Protein AF-A0A7S0BX30-F1 (afdb_monomer)

Solvent-accessible surface area (backbone atoms only — not comparable to full-atom values): 6456 Å² total; per-residue (Å²): 134,86,84,77,81,77,81,69,72,80,76,75,65,61,47,55,43,87,56,78,66,46,69,77,69,51,50,74,81,47,71,87,53,81,75,94,68,93,80,90,83,86,84,90,62,57,21,30,48,62,74,42,91,34,41,67,37,63,93,74,70,58,78,82,76,61,97,50,69,92,76,53,49,35,60,44,39,79,77,48,63,24,35,52,55,47,32,76,73,55,28,43,68,96,69,54,32,49,69

Sequence (99 aa):
VPLKWNTTSHTRNLAEQTPYGITMVQAEELWNMEGTANIKICVIDTGYALGHPDLPKKSDGVDGWNANSGYGTWNRDGDGHGSHCAGTIGAVGDNGVGV

Mean predicted aligned error: 7.75 Å

Secondary structure (DSSP, 8-state):
--------------S----HHHHHTTGGGGTTSPPSSPPP----SS---TT-TTS--GGGT-----S-GGG--TTS-SSSHHHHHHHHHH--TTSSS--

InterPro domains:
  IPR000209 Peptidase S8/S53 domain [PF00082] (38-97)
  IPR015500 Peptidase S8, subtilisin-related [PR00723] (36-55)
  IPR015500 Peptidase S8, subtilisin-related [PR00723] (77-90)
  IPR022398 Peptidase S8, subtilisin, His-active site [PS00137] (81-91)
  IPR036852 Peptidase S8/S53 domain superfamily [G3DSA:3.40.50.200] (4-99)
  IPR036852 Peptidase S8/S53 domain superfamily [SSF52743] (15-97)

pLDDT: mean 86.39, std 15.12, range [37.53, 97.38]

Radius of gyration: 16.23 Å; Cα contacts (8 Å, |Δi|>4): 112; chains: 1; bounding box: 45×37×38 Å

Foldseek 3Di:
DDDDDPPPPPPQQFFEDDDPVCVVVVVVVCPPPDDPDDDDDDQDDQAAQAPDPFADHVVNVDDDDDPDCVSPGRNHRPPCPSNLVRSNVGTDPPPGGYD

Organism: NCBI:txid420281

Structure (mmCIF, N/CA/C/O backbone):
data_AF-A0A7S0BX30-F1
#
_entry.id   AF-A0A7S0BX30-F1
#
loop_
_atom_site.group_PDB
_atom_site.id
_atom_site.type_symbol
_atom_site.label_atom_id
_atom_site.label_alt_id
_atom_site.label_comp_id
_atom_site.label_asym_id
_atom_site.label_entity_id
_atom_site.label_seq_id
_atom_site.pdbx_PDB_ins_code
_atom_site.Cartn_x
_atom_site.Cartn_y
_atom_site.Cartn_z
_atom_site.occupancy
_atom_site.B_iso_or_equiv
_atom_site.auth_seq_id
_atom_site.auth_comp_id
_atom_site.auth_asym_id
_atom_site.auth_atom_id
_atom_site.pdbx_PDB_model_num
ATOM 1 N N . VAL A 1 1 ? 32.457 -20.215 9.001 1.00 46.75 1 VAL A N 1
ATOM 2 C CA . VAL A 1 1 ? 31.080 -20.581 9.411 1.00 46.75 1 VAL A CA 1
ATOM 3 C C . VAL A 1 1 ? 30.120 -20.163 8.307 1.00 46.75 1 VAL A C 1
ATOM 5 O O . VAL A 1 1 ? 30.001 -18.968 8.081 1.00 46.75 1 VAL A O 1
ATOM 8 N N . PRO A 1 2 ? 29.532 -21.089 7.532 1.00 37.53 2 PRO A N 1
ATOM 9 C CA . PRO A 1 2 ? 28.659 -20.699 6.431 1.00 37.53 2 PRO A CA 1
ATOM 10 C C . PRO A 1 2 ? 27.298 -20.255 6.981 1.00 37.53 2 PRO A C 1
ATOM 12 O O . PRO A 1 2 ? 26.696 -20.952 7.800 1.00 37.53 2 PRO A O 1
ATOM 15 N N . LEU A 1 3 ? 26.839 -19.081 6.543 1.00 43.88 3 LEU A N 1
ATOM 16 C CA . LEU A 1 3 ? 25.509 -18.555 6.835 1.00 43.88 3 LEU A CA 1
ATOM 17 C C . LEU A 1 3 ? 24.466 -19.480 6.199 1.00 43.88 3 LEU A C 1
ATOM 19 O O . LEU A 1 3 ? 24.404 -19.627 4.979 1.00 43.88 3 LEU A O 1
ATOM 23 N N . LYS A 1 4 ? 23.671 -20.139 7.043 1.00 47.56 4 LYS A N 1
ATOM 24 C CA . LYS A 1 4 ? 22.494 -20.891 6.614 1.00 47.56 4 LYS A CA 1
ATOM 25 C C . LYS A 1 4 ? 21.391 -19.881 6.313 1.00 47.56 4 LYS A C 1
ATOM 27 O O . LYS A 1 4 ? 20.848 -19.279 7.234 1.00 47.56 4 LYS A O 1
ATOM 32 N N . TRP A 1 5 ? 21.066 -19.698 5.039 1.00 48.53 5 TRP A N 1
ATOM 33 C CA . TRP A 1 5 ? 19.848 -19.000 4.642 1.00 48.53 5 TRP A CA 1
ATOM 34 C C . TRP A 1 5 ? 18.661 -19.857 5.076 1.00 48.53 5 TRP A C 1
ATOM 36 O O . TRP A 1 5 ? 18.486 -20.978 4.601 1.00 48.53 5 TRP A O 1
ATOM 46 N N . ASN A 1 6 ? 17.903 -19.370 6.054 1.00 52.62 6 ASN A N 1
ATOM 47 C CA . ASN A 1 6 ? 16.719 -20.050 6.545 1.00 52.62 6 ASN A CA 1
ATOM 48 C C . ASN A 1 6 ? 15.619 -19.961 5.476 1.00 52.62 6 ASN A C 1
ATOM 50 O O . ASN A 1 6 ? 14.997 -18.917 5.308 1.00 52.62 6 ASN A O 1
ATOM 54 N N . THR A 1 7 ? 15.374 -21.052 4.751 1.00 57.22 7 THR A N 1
ATOM 55 C CA . THR A 1 7 ? 14.307 -21.176 3.745 1.00 57.22 7 THR A CA 1
ATOM 56 C C . THR A 1 7 ? 12.937 -21.412 4.384 1.00 57.22 7 THR A C 1
ATOM 58 O O . THR A 1 7 ? 12.117 -22.137 3.818 1.00 57.22 7 THR A O 1
ATOM 61 N N . THR A 1 8 ? 12.666 -20.860 5.575 1.00 54.44 8 THR A N 1
ATOM 62 C CA . THR A 1 8 ? 11.288 -20.877 6.072 1.00 54.44 8 THR A CA 1
ATOM 63 C C . THR A 1 8 ? 10.498 -20.033 5.085 1.00 54.44 8 THR A C 1
ATOM 65 O O . THR A 1 8 ? 10.741 -18.832 4.956 1.00 54.44 8 THR A O 1
ATOM 68 N N . SER A 1 9 ? 9.625 -20.689 4.319 1.00 51.25 9 SER A N 1
ATOM 69 C CA . SER A 1 9 ? 8.610 -20.029 3.510 1.00 51.25 9 SER A CA 1
ATOM 70 C C . SER A 1 9 ? 8.063 -18.882 4.350 1.00 51.25 9 SER A C 1
ATOM 72 O O . SER A 1 9 ? 7.629 -19.127 5.474 1.00 51.25 9 SER A O 1
ATOM 74 N N . HIS A 1 10 ? 8.158 -17.640 3.870 1.00 50.47 10 HIS A N 1
ATOM 75 C CA . HIS A 1 10 ? 7.425 -16.558 4.510 1.00 50.47 10 HIS A CA 1
ATOM 76 C C . HIS A 1 10 ? 5.964 -16.979 4.411 1.00 50.47 10 HIS A C 1
ATOM 78 O O . HIS A 1 10 ? 5.395 -16.998 3.317 1.00 50.47 10 HIS A O 1
ATOM 84 N N . THR A 1 11 ? 5.400 -17.469 5.513 1.00 49.47 11 THR A N 1
ATOM 85 C CA . THR A 1 11 ? 3.981 -17.771 5.592 1.00 49.47 11 THR A CA 1
ATOM 86 C C . THR A 1 11 ? 3.306 -16.441 5.334 1.00 49.47 11 THR A C 1
ATOM 88 O O . THR A 1 11 ? 3.352 -15.554 6.181 1.00 49.47 11 THR A O 1
ATOM 91 N N . ARG A 1 12 ? 2.786 -16.252 4.117 1.00 54.81 12 ARG A N 1
ATOM 92 C CA . ARG A 1 12 ? 1.968 -15.086 3.807 1.00 54.81 12 ARG A CA 1
ATOM 93 C C . ARG A 1 12 ? 0.755 -15.223 4.707 1.00 54.81 12 ARG A C 1
ATOM 95 O O . ARG A 1 12 ? -0.082 -16.089 4.459 1.00 54.81 12 ARG A O 1
ATOM 102 N N . ASN A 1 13 ? 0.725 -14.454 5.789 1.00 58.41 13 ASN A N 1
ATOM 103 C CA . ASN A 1 13 ? -0.476 -14.322 6.585 1.00 58.41 13 ASN A CA 1
ATOM 104 C C . ASN A 1 13 ? -1.500 -13.698 5.648 1.00 58.41 13 ASN A C 1
ATOM 106 O O . ASN A 1 13 ? -1.349 -12.566 5.205 1.00 58.41 13 ASN A O 1
ATOM 110 N N . LEU A 1 14 ? -2.454 -14.524 5.225 1.00 67.75 14 LEU A N 1
ATOM 111 C CA . LEU A 1 14 ? -3.521 -14.094 4.333 1.00 67.75 14 LEU A CA 1
ATOM 112 C C . LEU A 1 14 ? -4.587 -13.312 5.087 1.00 67.75 14 LEU A C 1
ATOM 114 O O . LEU A 1 14 ? -5.456 -12.794 4.417 1.00 67.75 14 LEU A O 1
ATOM 118 N N . ALA A 1 15 ? -4.521 -13.282 6.420 1.00 81.62 15 ALA A N 1
ATOM 119 C CA . ALA A 1 15 ? -5.384 -12.500 7.285 1.00 81.62 15 ALA A CA 1
ATOM 120 C C . ALA A 1 15 ? -4.794 -11.105 7.513 1.00 81.62 15 ALA A C 1
ATOM 122 O O . ALA A 1 15 ? -3.576 -10.934 7.455 1.00 81.62 15 ALA A O 1
ATOM 123 N N . GLU A 1 16 ? -5.674 -10.162 7.817 1.00 89.25 16 GLU A N 1
ATOM 124 C CA . GLU A 1 16 ? -5.361 -8.804 8.263 1.00 89.25 16 GLU A CA 1
ATOM 125 C C . GLU A 1 16 ? -4.501 -8.835 9.539 1.00 89.25 16 GLU A C 1
ATOM 127 O O . GLU A 1 16 ? -4.719 -9.663 10.436 1.00 89.25 16 GLU A O 1
ATOM 132 N N . GLN A 1 17 ? -3.470 -7.992 9.598 1.00 90.12 17 GLN A N 1
ATOM 133 C CA . GLN A 1 17 ? -2.505 -7.958 10.692 1.00 90.12 17 GLN A CA 1
ATOM 134 C C . GLN A 1 17 ? -2.174 -6.527 11.082 1.00 90.12 17 GLN A C 1
ATOM 136 O O . GLN A 1 17 ? -1.580 -5.792 10.302 1.00 90.12 17 GLN A O 1
ATOM 141 N N . THR A 1 18 ? -2.377 -6.196 12.357 1.00 90.00 18 THR A N 1
ATOM 142 C CA . THR A 1 18 ? -1.940 -4.916 12.916 1.00 90.00 18 THR A CA 1
ATOM 143 C C . THR A 1 18 ? -0.405 -4.809 12.903 1.00 90.00 18 THR A C 1
ATOM 145 O O . THR A 1 18 ? 0.273 -5.572 13.606 1.00 90.00 18 THR A O 1
ATOM 148 N N . PRO A 1 19 ? 0.185 -3.865 12.145 1.00 90.19 19 PRO A N 1
ATOM 149 C CA . PRO A 1 19 ? 1.622 -3.644 12.144 1.00 90.19 19 PRO A CA 1
ATOM 150 C C . PRO A 1 19 ? 2.088 -3.154 13.513 1.00 90.19 19 PRO A C 1
ATOM 152 O O . PRO A 1 19 ? 1.429 -2.329 14.142 1.00 90.19 19 PRO A O 1
ATOM 155 N N . TYR A 1 20 ? 3.281 -3.582 13.935 1.00 91.19 20 TYR A N 1
ATOM 156 C CA . TYR A 1 20 ? 3.861 -3.231 15.242 1.00 91.19 20 TYR A CA 1
ATOM 157 C C . TYR A 1 20 ? 3.787 -1.727 15.567 1.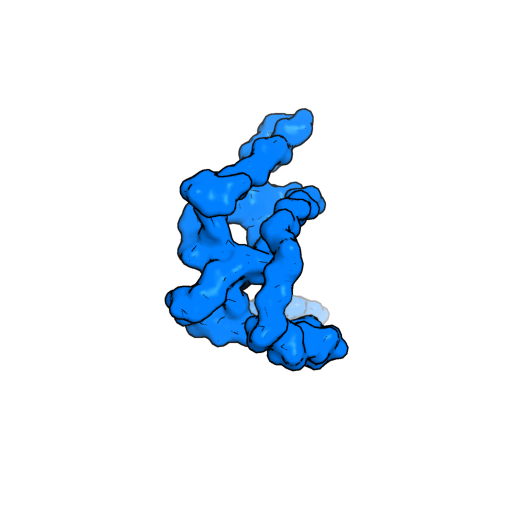00 91.19 20 TYR A C 1
ATOM 159 O O . TYR A 1 20 ? 3.555 -1.344 16.709 1.00 91.19 20 TYR A O 1
ATOM 167 N N . GLY A 1 21 ? 3.970 -0.866 14.561 1.00 92.19 21 GLY A N 1
ATOM 168 C CA . GLY A 1 21 ? 3.957 0.584 14.738 1.00 92.19 21 GLY A CA 1
ATOM 169 C C . GLY A 1 21 ? 2.596 1.183 15.105 1.00 92.19 21 GLY A C 1
ATOM 170 O O . GLY A 1 21 ? 2.582 2.218 15.764 1.00 92.19 21 GLY A O 1
ATOM 171 N N . ILE A 1 22 ? 1.474 0.554 14.732 1.00 91.69 22 ILE A N 1
ATOM 172 C CA . ILE A 1 22 ? 0.121 1.106 14.935 1.00 91.69 22 ILE A CA 1
ATOM 173 C C . ILE A 1 22 ? -0.200 1.246 16.424 1.00 91.69 22 ILE A C 1
ATOM 175 O O . ILE A 1 22 ? -0.551 2.335 16.886 1.00 91.69 22 ILE A O 1
ATOM 179 N N . THR A 1 23 ? 0.019 0.183 17.196 1.00 91.94 23 THR A N 1
ATOM 180 C CA . THR A 1 23 ? -0.211 0.202 18.645 1.00 91.94 23 THR A CA 1
ATOM 181 C C . THR A 1 23 ? 0.776 1.136 19.359 1.00 91.94 23 THR A C 1
ATOM 183 O O . THR A 1 23 ? 0.416 1.802 20.326 1.00 91.94 23 THR A O 1
ATOM 186 N N . MET A 1 24 ? 2.011 1.261 18.857 1.00 96.12 24 MET A N 1
ATOM 187 C CA . MET A 1 24 ? 3.046 2.115 19.463 1.00 96.12 24 MET A CA 1
ATOM 188 C C . MET A 1 24 ? 2.735 3.613 19.382 1.00 96.12 24 MET A C 1
ATOM 190 O O . MET A 1 24 ? 3.224 4.376 20.213 1.00 96.12 24 MET A O 1
ATOM 194 N N . VAL A 1 25 ? 1.946 4.037 18.391 1.00 94.88 25 VAL A N 1
ATOM 195 C CA . VAL A 1 25 ? 1.509 5.435 18.234 1.00 94.88 25 VAL A CA 1
ATOM 196 C C . VAL A 1 25 ? 0.076 5.663 18.715 1.00 94.88 25 VAL A C 1
ATOM 198 O O . VAL A 1 25 ? -0.473 6.735 18.473 1.00 94.88 25 VAL A O 1
ATOM 201 N N . GLN A 1 26 ? -0.529 4.669 19.381 1.00 94.25 26 GLN A N 1
ATOM 202 C CA . GLN A 1 26 ? -1.904 4.723 19.890 1.00 94.25 26 GLN A CA 1
ATOM 203 C C . GLN A 1 26 ? -2.937 5.081 18.802 1.00 94.25 26 GLN A C 1
ATOM 205 O O . GLN A 1 26 ? -3.972 5.677 19.090 1.00 94.25 26 GLN A O 1
ATOM 210 N N . ALA A 1 27 ? -2.676 4.718 17.537 1.00 90.56 27 ALA A N 1
ATOM 211 C CA . ALA A 1 27 ? -3.558 5.075 16.419 1.00 90.56 27 ALA A CA 1
ATOM 212 C C . ALA A 1 27 ? -4.967 4.472 16.564 1.00 90.56 27 ALA A C 1
ATOM 214 O O . ALA A 1 27 ? -5.944 5.067 16.115 1.00 90.56 27 ALA A O 1
ATOM 215 N N . GLU A 1 28 ? -5.070 3.331 17.243 1.00 90.31 28 GLU A N 1
ATOM 216 C CA . GLU A 1 28 ? -6.317 2.603 17.499 1.00 90.31 28 GLU A CA 1
ATOM 217 C C . GLU A 1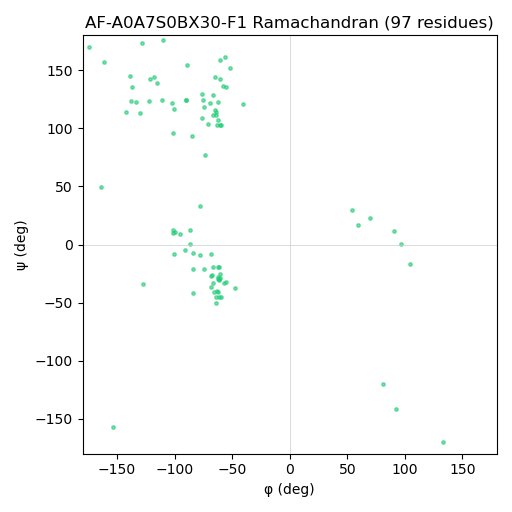 28 ? -7.332 3.436 18.304 1.00 90.31 28 GLU A C 1
ATOM 219 O O . GLU A 1 28 ? -8.542 3.297 18.126 1.00 90.31 28 GLU A O 1
ATOM 224 N N . GLU A 1 29 ? -6.857 4.366 19.143 1.00 92.62 29 GLU A N 1
ATOM 225 C CA . GLU A 1 29 ? -7.714 5.268 19.929 1.00 92.62 29 GLU A CA 1
ATOM 226 C C . GLU A 1 29 ? -8.488 6.260 19.045 1.00 92.62 29 GLU A C 1
ATOM 228 O O . GLU A 1 29 ? -9.508 6.807 19.467 1.00 92.62 29 GLU A O 1
ATOM 233 N N . LEU A 1 30 ? -8.024 6.473 17.809 1.00 89.81 30 LEU A N 1
ATOM 234 C CA . LEU A 1 30 ? -8.587 7.431 16.861 1.00 89.81 30 LEU A CA 1
ATOM 235 C C . LEU A 1 30 ? -9.4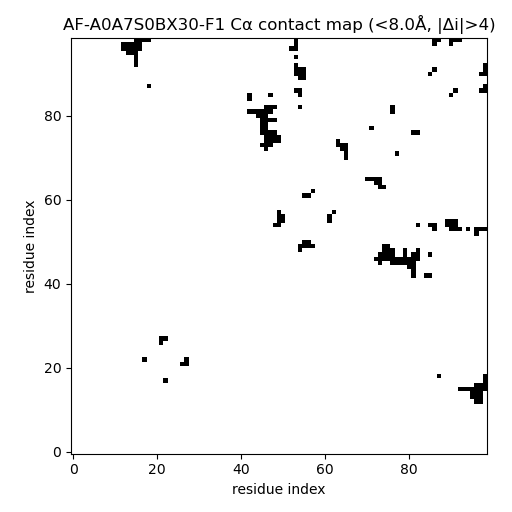88 6.780 15.803 1.00 89.81 30 LEU A C 1
ATOM 237 O O . LEU A 1 30 ? -10.149 7.507 15.070 1.00 89.81 30 LEU A O 1
ATOM 241 N N . TRP A 1 31 ? -9.568 5.448 15.705 1.00 86.69 31 TRP A N 1
ATOM 242 C CA . TRP A 1 31 ? -10.331 4.777 14.635 1.00 86.69 31 TRP A CA 1
ATOM 243 C C . TRP A 1 31 ? -11.832 5.086 14.642 1.00 86.69 31 TRP A C 1
ATOM 245 O O . TRP A 1 31 ? -12.459 5.121 13.589 1.00 86.69 31 TRP A O 1
ATOM 255 N N . ASN A 1 32 ? -12.403 5.357 15.818 1.00 86.06 32 ASN A N 1
ATOM 256 C CA . ASN A 1 32 ? -13.809 5.755 15.951 1.00 86.06 32 ASN A CA 1
ATOM 257 C C . ASN A 1 32 ? -14.028 7.269 15.784 1.00 86.06 32 ASN A C 1
ATOM 259 O O . ASN A 1 32 ? -15.156 7.746 15.918 1.00 86.06 32 ASN A O 1
ATOM 263 N N . MET A 1 33 ? -12.967 8.042 15.543 1.00 85.25 33 MET A N 1
ATOM 264 C CA . MET A 1 33 ? -13.073 9.459 15.223 1.00 85.25 33 MET A CA 1
ATOM 265 C C . MET A 1 33 ? -13.184 9.620 13.712 1.00 85.25 33 MET A C 1
ATOM 267 O O . MET A 1 33 ? -12.306 9.190 12.968 1.00 85.25 33 MET A O 1
ATOM 271 N N . GLU A 1 34 ? -14.238 10.287 13.244 1.00 77.19 34 GLU A N 1
ATOM 272 C CA . GLU A 1 34 ? -14.297 10.646 11.832 1.00 77.19 34 GLU A CA 1
ATOM 273 C C . GLU A 1 34 ? -13.212 11.672 11.495 1.00 77.19 34 GLU A C 1
ATOM 275 O O . GLU A 1 34 ? -13.073 12.716 12.144 1.00 77.19 34 G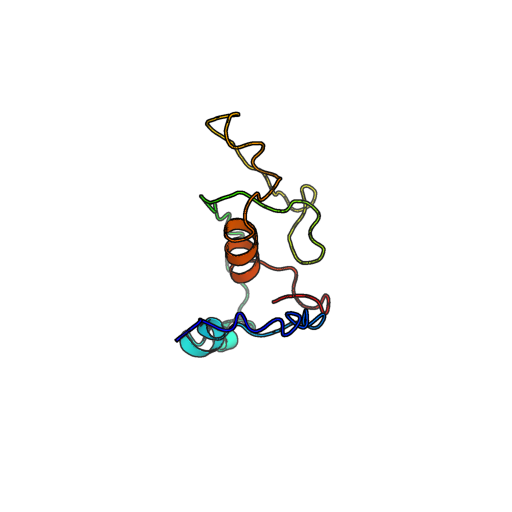LU A O 1
ATOM 280 N N . GLY A 1 35 ? -12.444 11.371 10.448 1.00 78.00 35 GLY A N 1
ATOM 281 C CA . GLY A 1 35 ? -11.527 12.327 9.849 1.00 78.00 35 GLY A CA 1
ATOM 282 C C . GLY A 1 35 ? -12.288 13.545 9.325 1.00 78.00 35 GLY A C 1
ATOM 283 O O . GLY A 1 35 ? -13.381 13.439 8.779 1.00 78.00 35 GLY A O 1
ATOM 284 N N . THR A 1 36 ? -11.699 14.729 9.463 1.00 77.38 36 THR A N 1
ATOM 285 C CA . THR A 1 36 ? -12.347 15.988 9.061 1.00 77.38 36 THR A CA 1
ATOM 286 C C . THR A 1 36 ? -12.185 16.313 7.572 1.00 77.38 36 THR A C 1
ATOM 288 O O . THR A 1 36 ? -12.779 17.278 7.091 1.00 77.38 36 T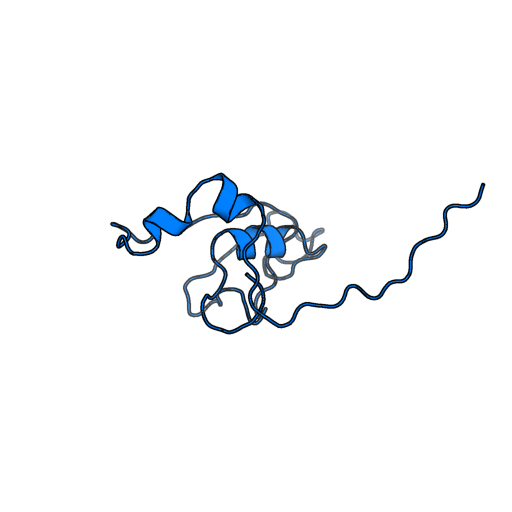HR A O 1
ATOM 291 N N . ALA A 1 37 ? -11.379 15.539 6.835 1.00 85.06 37 ALA A N 1
ATOM 292 C CA . ALA A 1 37 ? -11.120 15.729 5.411 1.00 85.06 37 ALA A CA 1
ATOM 293 C C . ALA A 1 37 ? -10.544 14.467 4.745 1.00 85.06 37 ALA A C 1
ATOM 295 O O . ALA A 1 37 ? -9.878 13.657 5.387 1.00 85.06 37 ALA A O 1
ATOM 296 N N . ASN A 1 38 ? -10.713 14.369 3.422 1.00 86.00 38 ASN A N 1
ATOM 297 C CA . ASN A 1 38 ? -9.984 13.410 2.592 1.00 86.00 38 ASN A CA 1
ATOM 298 C C . ASN A 1 38 ? -8.535 13.884 2.406 1.00 86.00 38 ASN A C 1
ATOM 300 O O . ASN A 1 38 ? -8.301 14.946 1.824 1.00 86.00 38 ASN A O 1
ATOM 304 N N . ILE A 1 39 ? -7.564 13.094 2.869 1.00 90.56 39 ILE A N 1
ATOM 305 C CA . ILE A 1 39 ? -6.134 13.412 2.765 1.00 90.56 39 ILE A CA 1
ATOM 306 C C . ILE A 1 39 ? -5.516 12.603 1.621 1.00 90.56 39 ILE A C 1
ATOM 308 O O . ILE A 1 39 ? -5.540 11.376 1.637 1.00 90.56 39 ILE A O 1
ATOM 312 N N . LYS A 1 40 ? -4.927 13.287 0.631 1.00 92.62 40 LYS A N 1
ATOM 313 C CA . LYS A 1 40 ? -4.128 12.644 -0.426 1.00 92.62 40 LYS A CA 1
ATOM 314 C C . LYS A 1 40 ? -2.665 12.562 0.019 1.00 92.62 40 LYS A C 1
ATOM 316 O O . LYS A 1 40 ? -2.062 13.587 0.329 1.00 92.62 40 LYS A O 1
ATOM 321 N N . ILE A 1 41 ? -2.096 11.357 0.015 1.00 95.81 41 ILE A N 1
ATOM 322 C CA . ILE A 1 41 ? -0.707 11.078 0.414 1.00 95.81 41 ILE A CA 1
ATOM 323 C C . ILE A 1 41 ? 0.078 10.576 -0.804 1.00 95.81 41 ILE A C 1
ATOM 325 O O . ILE A 1 41 ? -0.442 9.800 -1.601 1.00 95.81 41 ILE A O 1
ATOM 329 N N . CYS A 1 42 ? 1.327 11.026 -0.956 1.00 96.12 42 CYS A N 1
ATOM 330 C CA . CYS A 1 42 ? 2.240 10.578 -2.010 1.00 96.12 42 CYS A CA 1
ATOM 331 C C . CYS A 1 42 ? 3.376 9.750 -1.400 1.00 96.12 42 CYS A C 1
ATOM 333 O O . CYS A 1 42 ? 4.087 10.233 -0.519 1.00 96.12 42 CYS A O 1
ATOM 335 N N . VAL A 1 43 ? 3.556 8.523 -1.892 1.00 96.69 43 VAL A N 1
ATOM 336 C CA . VAL A 1 43 ? 4.672 7.640 -1.531 1.00 96.69 43 VAL A CA 1
ATOM 337 C C . VAL A 1 43 ? 5.718 7.714 -2.643 1.00 96.69 43 VAL A C 1
ATOM 339 O O . VAL A 1 43 ? 5.437 7.357 -3.786 1.00 96.69 43 VAL A O 1
ATOM 342 N N . ILE A 1 44 ? 6.920 8.197 -2.317 1.00 95.44 44 ILE A N 1
ATOM 343 C CA . ILE A 1 44 ? 8.044 8.299 -3.259 1.00 95.44 44 ILE A CA 1
ATOM 344 C C . ILE A 1 44 ? 8.992 7.138 -2.985 1.00 95.44 44 ILE A C 1
ATOM 346 O O . ILE A 1 44 ? 9.821 7.216 -2.083 1.00 95.44 44 ILE A O 1
ATOM 350 N N . ASP A 1 45 ? 8.847 6.061 -3.751 1.00 95.00 45 ASP A N 1
ATOM 351 C CA . ASP A 1 45 ? 9.552 4.808 -3.489 1.00 95.00 45 ASP A CA 1
ATOM 352 C C . ASP A 1 45 ? 9.757 3.985 -4.780 1.00 95.00 45 ASP A C 1
ATOM 354 O O . ASP A 1 45 ? 9.735 4.514 -5.892 1.00 95.00 45 ASP A O 1
ATOM 358 N N . THR A 1 46 ? 9.947 2.679 -4.633 1.00 94.44 46 THR A N 1
ATOM 359 C CA . THR A 1 46 ? 10.160 1.649 -5.660 1.00 94.44 46 THR A CA 1
ATOM 360 C C . THR A 1 46 ? 8.942 1.370 -6.547 1.00 94.44 46 THR A C 1
ATOM 362 O O . THR A 1 46 ? 9.059 0.676 -7.560 1.00 94.44 46 THR A O 1
ATOM 365 N N . GLY A 1 47 ? 7.791 1.951 -6.210 1.00 95.31 47 GLY A N 1
ATOM 366 C CA . GLY A 1 47 ? 6.561 1.925 -6.992 1.00 95.31 47 GLY A CA 1
ATOM 367 C C . GLY A 1 47 ? 5.343 1.593 -6.137 1.00 95.31 47 GLY A C 1
ATOM 368 O O . GLY A 1 47 ? 5.399 1.570 -4.911 1.00 95.31 47 GLY A O 1
ATOM 369 N N . TYR A 1 48 ? 4.224 1.344 -6.807 1.00 97.38 48 TYR A N 1
ATOM 370 C CA . TYR A 1 48 ? 2.957 0.974 -6.190 1.00 97.38 48 TYR A CA 1
ATOM 371 C C . TYR A 1 48 ? 2.364 -0.220 -6.935 1.00 97.38 48 TYR A C 1
ATOM 373 O O . TYR A 1 48 ? 2.150 -0.142 -8.146 1.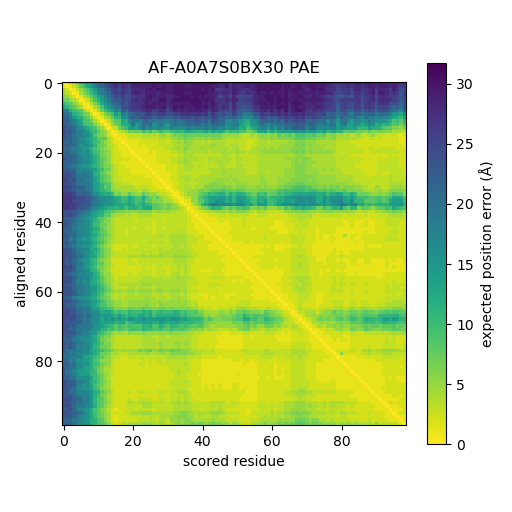00 97.38 48 TYR A O 1
ATOM 381 N N . ALA A 1 49 ? 2.093 -1.327 -6.245 1.00 97.19 49 ALA A N 1
ATOM 382 C CA . ALA A 1 49 ? 1.519 -2.533 -6.837 1.00 97.19 49 ALA A CA 1
ATOM 383 C C . ALA A 1 49 ? 0.028 -2.342 -7.158 1.00 97.19 49 ALA A C 1
ATOM 385 O O . ALA A 1 49 ? -0.859 -2.837 -6.463 1.00 97.19 49 ALA A O 1
ATOM 386 N N . LEU A 1 50 ? -0.263 -1.625 -8.245 1.00 97.19 50 LEU A N 1
ATOM 387 C CA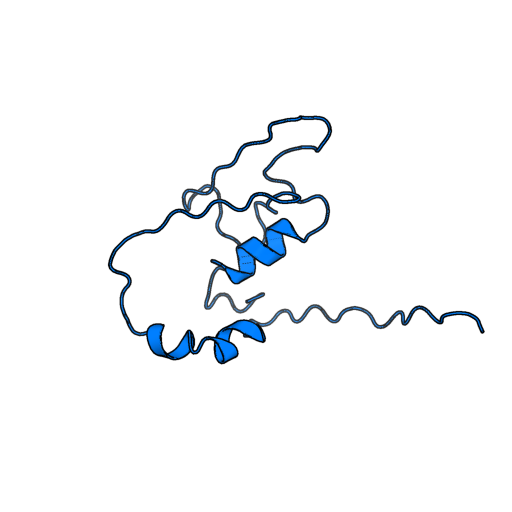 . LEU A 1 50 ? -1.635 -1.369 -8.658 1.00 97.19 50 LEU A CA 1
ATOM 388 C C . LEU A 1 50 ? -2.355 -2.687 -8.986 1.00 97.19 50 LEU A C 1
ATOM 390 O O . LEU A 1 50 ? -1.932 -3.436 -9.867 1.00 97.19 50 LEU A O 1
ATOM 394 N N . GLY A 1 51 ? -3.474 -2.936 -8.304 1.00 95.38 51 GLY A N 1
ATOM 395 C CA . GLY A 1 51 ? -4.226 -4.189 -8.407 1.00 95.38 51 GLY A CA 1
ATOM 396 C C . GLY A 1 51 ? -3.913 -5.203 -7.303 1.00 95.38 51 GLY A C 1
ATOM 397 O O . GLY A 1 51 ? -4.527 -6.269 -7.297 1.00 95.38 51 GLY A O 1
ATOM 398 N N . HIS A 1 52 ? -3.016 -4.879 -6.362 1.00 95.62 52 HIS A N 1
ATOM 399 C CA . HIS A 1 52 ? -2.900 -5.620 -5.108 1.00 95.62 52 HIS A CA 1
ATOM 400 C C . HIS A 1 52 ? -4.271 -5.650 -4.399 1.00 95.62 52 HIS A C 1
ATOM 402 O O . HIS A 1 52 ? -4.955 -4.626 -4.382 1.00 95.62 52 HIS A O 1
ATOM 408 N N . PRO A 1 53 ? -4.712 -6.803 -3.857 1.00 95.06 53 PRO A N 1
ATOM 409 C CA . PRO A 1 53 ? -6.053 -6.940 -3.280 1.00 95.06 53 PRO A CA 1
ATOM 410 C C . PRO A 1 53 ? -6.299 -5.997 -2.099 1.00 95.06 53 PRO A C 1
ATOM 412 O O . PRO A 1 53 ? -7.426 -5.547 -1.927 1.00 95.06 53 PRO A O 1
ATOM 415 N N . ASP A 1 54 ? -5.236 -5.679 -1.361 1.00 96.38 54 ASP A N 1
ATOM 416 C CA . ASP A 1 54 ? -5.272 -4.842 -0.163 1.00 96.38 54 ASP A CA 1
ATOM 417 C C . ASP A 1 54 ? -4.803 -3.391 -0.391 1.00 96.38 54 ASP A C 1
ATOM 419 O O . ASP A 1 54 ? -4.523 -2.646 0.536 1.00 96.38 54 ASP A O 1
ATOM 423 N N . LEU A 1 55 ? -4.664 -2.968 -1.650 1.00 97.12 55 LEU A N 1
ATOM 424 C CA . LEU A 1 55 ? -4.333 -1.580 -1.964 1.00 97.12 55 LEU A CA 1
ATOM 425 C C . LEU A 1 55 ? -5.460 -0.924 -2.772 1.00 97.12 55 LEU A C 1
ATOM 427 O O . LEU A 1 55 ? -6.047 -1.580 -3.645 1.00 97.12 55 LEU A O 1
ATOM 431 N N . PRO A 1 56 ? -5.732 0.374 -2.543 1.00 96.62 56 PRO A N 1
ATOM 432 C CA . PRO A 1 56 ? -6.640 1.144 -3.378 1.00 96.62 56 PRO A CA 1
ATOM 433 C C . PRO A 1 56 ? -6.305 1.062 -4.878 1.00 96.62 56 PRO A C 1
ATOM 435 O O . PRO A 1 56 ? -5.175 0.848 -5.325 1.00 96.62 56 PRO A O 1
ATOM 438 N N . LYS A 1 57 ? -7.326 1.218 -5.709 1.00 96.25 57 LYS A N 1
ATOM 439 C CA . LYS A 1 57 ? -7.238 1.089 -7.165 1.00 96.25 57 LYS A CA 1
ATOM 440 C C . LYS A 1 57 ? -7.416 2.453 -7.820 1.00 96.25 57 LYS A C 1
ATOM 442 O O . LYS A 1 57 ? -7.729 3.457 -7.190 1.00 96.25 57 LYS A O 1
ATOM 447 N N . LYS A 1 58 ? -7.274 2.497 -9.147 1.00 96.25 58 LYS A N 1
ATOM 448 C CA . LYS A 1 58 ? -7.528 3.724 -9.926 1.00 96.25 58 LYS A CA 1
ATOM 449 C C . LYS A 1 58 ? -8.943 4.277 -9.728 1.00 96.25 58 LYS A C 1
ATOM 451 O O . LYS A 1 58 ? -9.118 5.488 -9.772 1.00 96.25 58 LYS A O 1
ATOM 456 N N . SER A 1 59 ? -9.935 3.405 -9.519 1.00 95.88 59 SER A N 1
ATOM 457 C CA . SER A 1 59 ? -11.317 3.803 -9.209 1.00 95.88 59 SER A CA 1
ATOM 458 C C . SER A 1 59 ? -11.425 4.616 -7.922 1.00 95.88 59 SER A C 1
ATOM 460 O O . SER A 1 59 ? -12.333 5.430 -7.801 1.00 95.88 59 SER A O 1
ATOM 462 N N . ASP A 1 60 ? -10.469 4.433 -7.014 1.00 94.56 60 ASP A N 1
ATOM 463 C CA . ASP A 1 60 ? -10.437 5.048 -5.689 1.00 94.56 60 ASP A CA 1
ATOM 464 C C . ASP A 1 60 ? -9.581 6.332 -5.704 1.00 94.56 60 ASP A C 1
ATOM 466 O O . ASP A 1 60 ? -9.292 6.922 -4.668 1.00 94.56 60 ASP A O 1
ATOM 470 N N . GLY A 1 61 ? -9.168 6.783 -6.897 1.00 94.62 61 GLY A N 1
ATOM 471 C CA . GLY A 1 61 ? -8.423 8.026 -7.098 1.00 94.62 61 GLY A CA 1
ATOM 472 C C . GLY A 1 61 ? -6.899 7.889 -7.045 1.00 94.62 61 GLY A C 1
ATOM 473 O O . GLY A 1 61 ? -6.217 8.915 -7.001 1.00 94.62 61 GLY A O 1
ATOM 474 N N . VAL A 1 62 ? -6.358 6.662 -7.071 1.00 97.00 62 VAL A N 1
ATOM 475 C CA . VAL A 1 62 ? -4.905 6.427 -7.117 1.00 97.00 62 VAL A CA 1
ATOM 476 C C . VAL A 1 62 ? -4.327 6.847 -8.467 1.00 97.00 62 VAL A C 1
ATOM 478 O O . VAL A 1 62 ? -4.680 6.310 -9.524 1.00 97.00 62 VAL A O 1
ATOM 481 N N . ASP A 1 63 ? -3.378 7.771 -8.409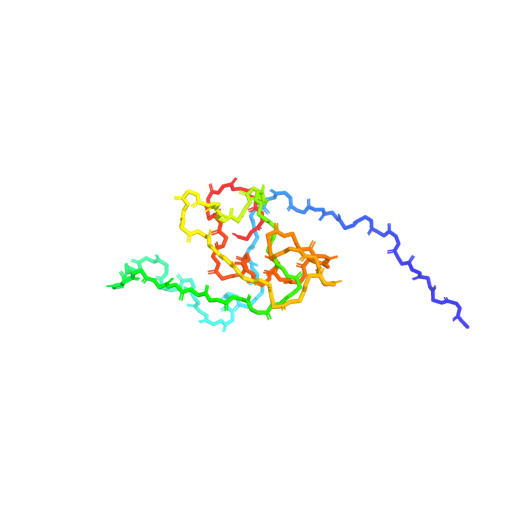 1.00 97.06 63 ASP A N 1
ATOM 482 C CA . ASP A 1 63 ? -2.555 8.233 -9.515 1.00 97.06 63 ASP A CA 1
ATOM 483 C C . ASP A 1 63 ? -1.067 8.171 -9.144 1.00 97.06 63 ASP A C 1
ATOM 485 O O . ASP A 1 63 ? -0.687 7.831 -8.024 1.00 97.06 63 ASP A O 1
ATOM 489 N N . GLY A 1 64 ? -0.203 8.433 -10.121 1.00 95.25 64 GLY A N 1
ATOM 490 C CA . GLY A 1 64 ? 1.231 8.421 -9.892 1.00 95.25 64 GLY A CA 1
ATOM 491 C C . GLY A 1 64 ? 2.023 8.882 -11.101 1.00 95.25 64 GLY A C 1
ATOM 492 O O . GLY A 1 64 ? 1.501 9.052 -12.207 1.00 95.25 64 GLY A O 1
ATOM 493 N N . TRP A 1 65 ? 3.313 9.088 -10.868 1.00 94.50 65 TRP A N 1
ATOM 494 C CA . TRP A 1 65 ? 4.263 9.569 -11.857 1.00 94.50 65 TRP A CA 1
ATOM 495 C C . TRP A 1 65 ? 5.577 8.806 -11.728 1.00 94.50 65 TRP A C 1
ATOM 497 O O . TRP A 1 65 ? 5.997 8.468 -10.626 1.00 94.50 65 TRP A O 1
ATOM 507 N N . ASN A 1 66 ? 6.245 8.565 -12.855 1.00 91.88 66 ASN A N 1
ATOM 508 C CA . ASN A 1 66 ? 7.637 8.137 -12.858 1.00 91.88 66 ASN A CA 1
ATOM 509 C C . ASN A 1 66 ? 8.464 9.143 -13.666 1.00 91.88 66 ASN A C 1
ATOM 511 O O . ASN A 1 66 ? 8.184 9.382 -14.839 1.00 91.88 66 ASN A O 1
ATOM 515 N N . ALA A 1 67 ? 9.487 9.714 -13.030 1.00 85.56 67 ALA A N 1
ATOM 516 C CA . ALA A 1 67 ? 10.386 10.682 -13.646 1.00 85.56 67 ALA A CA 1
ATOM 517 C C . ALA A 1 67 ? 11.394 10.057 -14.626 1.00 85.56 67 ALA A C 1
ATOM 519 O O . ALA A 1 67 ? 11.925 10.768 -15.476 1.00 85.56 67 ALA A O 1
ATOM 520 N N . ASN A 1 68 ? 11.673 8.754 -14.525 1.00 85.44 68 ASN A N 1
ATOM 521 C CA . ASN A 1 68 ? 12.642 8.072 -15.376 1.00 85.44 68 ASN A CA 1
ATOM 522 C C . ASN A 1 68 ? 12.163 6.655 -15.737 1.00 85.44 68 ASN A C 1
ATOM 524 O O . ASN A 1 68 ? 12.098 5.753 -14.900 1.00 85.44 68 ASN A O 1
ATOM 528 N N . SER A 1 69 ? 11.880 6.456 -17.026 1.00 79.50 69 SER A N 1
ATOM 529 C CA . SER A 1 69 ? 11.397 5.188 -17.586 1.00 79.50 69 SER A CA 1
ATOM 530 C C . SER A 1 69 ? 12.369 4.017 -17.411 1.00 79.50 69 SER A C 1
ATOM 532 O O . SER A 1 69 ? 11.938 2.867 -17.454 1.00 79.50 69 SER A O 1
ATOM 534 N N . GLY A 1 70 ? 13.654 4.281 -17.151 1.00 84.19 70 GLY A N 1
ATOM 535 C CA . GLY A 1 70 ? 14.648 3.261 -16.813 1.00 84.19 70 GLY A CA 1
ATOM 536 C C . GLY A 1 70 ? 14.347 2.504 -15.514 1.00 84.19 70 GLY A C 1
ATOM 537 O O . GLY A 1 70 ? 14.833 1.391 -15.346 1.00 84.19 70 GLY A O 1
ATOM 538 N N . TYR A 1 71 ? 13.508 3.063 -14.634 1.00 81.31 71 TYR A N 1
ATOM 539 C CA . TYR A 1 71 ? 13.050 2.414 -13.397 1.00 81.31 71 TYR A CA 1
ATOM 540 C C . TYR A 1 71 ? 11.650 1.787 -13.523 1.00 81.31 71 TYR A C 1
ATOM 542 O O . TYR A 1 71 ? 11.065 1.372 -12.529 1.00 81.31 71 TYR A O 1
ATOM 550 N N . GLY A 1 72 ? 11.100 1.697 -14.740 1.00 87.31 72 GLY A N 1
ATOM 551 C CA . GLY A 1 72 ? 9.806 1.066 -15.007 1.00 87.31 72 GLY A CA 1
ATOM 552 C C . GLY A 1 72 ? 8.626 2.040 -14.985 1.00 87.31 72 GLY A C 1
ATOM 553 O O . GLY A 1 72 ? 8.711 3.160 -15.486 1.00 87.31 72 GLY A O 1
ATOM 554 N N . THR A 1 73 ? 7.486 1.610 -14.448 1.00 94.38 73 THR A N 1
ATOM 555 C CA . THR A 1 73 ? 6.243 2.394 -14.384 1.00 94.38 73 THR A CA 1
ATOM 556 C C . THR A 1 73 ? 5.812 2.557 -12.932 1.00 94.38 73 THR A C 1
ATOM 558 O O . THR A 1 73 ? 5.929 1.618 -12.157 1.00 94.38 73 THR A O 1
ATOM 561 N N . TRP A 1 74 ? 5.268 3.721 -12.560 1.00 95.12 74 TRP A N 1
ATOM 562 C CA . TRP A 1 74 ? 4.892 4.016 -11.165 1.00 95.12 74 TRP A CA 1
ATOM 563 C C . TRP A 1 74 ? 3.932 2.978 -10.559 1.00 95.12 74 TRP A C 1
ATOM 565 O O . TRP A 1 74 ? 3.982 2.693 -9.370 1.00 95.12 74 TRP A O 1
ATOM 575 N N . ASN A 1 75 ? 3.065 2.402 -11.395 1.00 96.25 75 ASN A N 1
ATOM 576 C CA . ASN A 1 75 ? 2.018 1.450 -11.027 1.00 96.25 75 ASN A CA 1
ATOM 577 C C . ASN A 1 75 ? 2.494 -0.010 -10.991 1.00 96.25 75 ASN A C 1
ATOM 579 O O . ASN A 1 75 ? 1.667 -0.925 -10.992 1.00 96.25 75 ASN A O 1
ATOM 583 N N . ARG A 1 76 ? 3.807 -0.233 -11.043 1.00 95.50 76 ARG A N 1
ATOM 584 C CA . ARG A 1 76 ? 4.421 -1.534 -10.832 1.00 95.50 76 ARG A CA 1
ATOM 585 C C . ARG A 1 76 ? 5.539 -1.358 -9.822 1.00 95.50 76 ARG A C 1
ATOM 587 O O . ARG A 1 76 ? 6.553 -0.744 -10.129 1.00 95.50 76 ARG A O 1
ATOM 594 N N . ASP A 1 77 ? 5.356 -1.941 -8.652 1.00 95.00 77 ASP A N 1
ATOM 595 C CA . ASP A 1 77 ? 6.411 -1.992 -7.653 1.00 95.00 77 ASP A CA 1
ATOM 596 C C . ASP A 1 77 ? 7.468 -3.035 -8.046 1.00 95.00 77 ASP A C 1
ATOM 598 O O . ASP A 1 77 ? 7.146 -4.189 -8.350 1.00 95.00 77 ASP A O 1
ATOM 602 N N . GLY A 1 78 ? 8.722 -2.594 -8.133 1.00 90.75 78 GLY A N 1
ATOM 603 C CA . GLY A 1 78 ? 9.854 -3.433 -8.514 1.00 90.75 78 GLY A CA 1
ATOM 604 C C . GLY A 1 78 ? 10.464 -4.241 -7.367 1.00 90.75 78 GLY A C 1
ATOM 605 O O . GLY A 1 78 ? 11.125 -5.238 -7.651 1.00 90.75 78 GLY A O 1
ATOM 606 N N . ASP A 1 79 ? 10.242 -3.830 -6.117 1.00 92.75 79 ASP A N 1
ATOM 607 C CA . ASP A 1 79 ? 10.920 -4.366 -4.923 1.00 92.75 79 ASP A CA 1
ATOM 608 C C . ASP A 1 79 ? 9.930 -4.816 -3.835 1.00 92.75 79 ASP A C 1
ATOM 610 O O . ASP A 1 79 ? 10.147 -5.825 -3.168 1.00 92.75 79 ASP A O 1
ATOM 614 N N . GLY A 1 80 ? 8.798 -4.121 -3.709 1.00 95.00 80 GLY A N 1
ATOM 615 C CA . GLY A 1 80 ? 7.770 -4.359 -2.696 1.00 95.00 80 GLY A CA 1
ATOM 616 C C . GLY A 1 80 ? 7.787 -3.331 -1.564 1.00 95.00 80 GLY A C 1
ATOM 617 O O . GLY A 1 80 ? 6.794 -3.216 -0.842 1.00 95.00 80 GLY A O 1
ATOM 618 N N . HIS A 1 81 ? 8.877 -2.570 -1.410 1.00 96.19 81 HIS A N 1
ATOM 619 C CA . HIS A 1 81 ? 9.013 -1.563 -0.360 1.00 96.19 81 HIS A CA 1
ATOM 620 C C . HIS A 1 81 ? 7.951 -0.457 -0.478 1.00 96.19 81 HIS A C 1
ATOM 622 O O . HIS A 1 81 ? 7.279 -0.137 0.505 1.00 96.19 81 HIS A O 1
ATOM 628 N N . GLY A 1 82 ? 7.707 0.057 -1.686 1.00 96.88 82 GLY A N 1
ATOM 629 C CA . GLY A 1 82 ? 6.737 1.130 -1.903 1.00 96.88 82 GLY A CA 1
ATOM 630 C C . GLY A 1 82 ? 5.297 0.702 -1.621 1.00 96.88 82 GLY A C 1
ATOM 631 O O . GLY A 1 82 ? 4.544 1.423 -0.965 1.00 96.88 82 GLY A O 1
ATOM 632 N N . SER A 1 83 ? 4.930 -0.511 -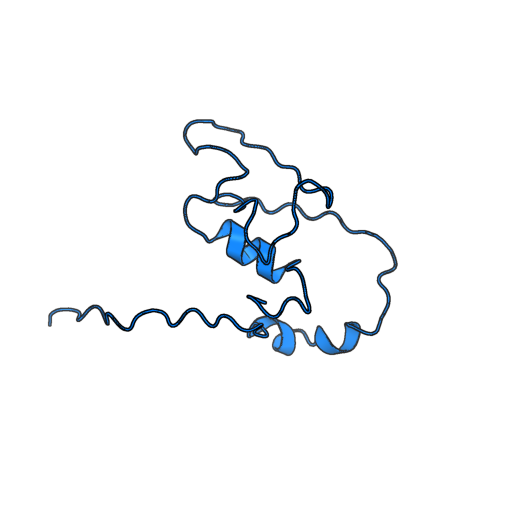2.030 1.00 97.19 83 SER A N 1
ATOM 633 C CA . SER A 1 83 ? 3.614 -1.100 -1.760 1.00 97.19 83 SER A CA 1
ATOM 634 C C . SER A 1 83 ? 3.419 -1.417 -0.282 1.00 97.19 83 SER A C 1
ATOM 636 O O . SER A 1 83 ? 2.327 -1.216 0.238 1.00 97.19 83 SER A O 1
ATOM 638 N N . HIS A 1 84 ? 4.469 -1.862 0.412 1.00 95.25 84 HIS A N 1
ATOM 639 C CA . HIS A 1 84 ? 4.432 -2.087 1.857 1.00 95.25 84 HIS A CA 1
ATOM 640 C C . HIS A 1 84 ? 4.208 -0.775 2.628 1.00 95.25 84 HIS A C 1
ATOM 642 O O . HIS A 1 84 ? 3.345 -0.702 3.508 1.00 95.25 84 HIS A O 1
ATOM 648 N N . CYS A 1 85 ? 4.929 0.290 2.260 1.00 97.06 85 CYS A N 1
ATOM 649 C CA . CYS A 1 85 ? 4.700 1.624 2.812 1.00 97.06 85 CYS A CA 1
ATOM 650 C C . CYS A 1 85 ? 3.274 2.118 2.532 1.00 97.06 85 CYS A C 1
ATOM 652 O O . CYS A 1 85 ? 2.616 2.618 3.442 1.00 97.06 85 CYS A O 1
ATOM 654 N N . ALA A 1 86 ? 2.774 1.948 1.305 1.00 97.25 86 ALA A N 1
ATOM 655 C CA . ALA A 1 86 ? 1.417 2.352 0.950 1.00 97.25 86 ALA A CA 1
ATOM 656 C C . ALA A 1 86 ? 0.339 1.575 1.728 1.00 97.25 86 ALA A C 1
ATOM 658 O O . ALA A 1 86 ? -0.622 2.187 2.189 1.00 97.25 86 ALA A O 1
ATOM 659 N N . GLY A 1 87 ? 0.523 0.267 1.930 1.00 95.94 87 GLY A N 1
ATOM 660 C CA . GLY A 1 87 ? -0.381 -0.557 2.739 1.00 95.94 87 GLY A CA 1
ATOM 661 C C . GLY A 1 87 ? -0.429 -0.104 4.197 1.00 95.94 87 GLY A C 1
ATOM 662 O O . GLY A 1 87 ? -1.501 0.048 4.763 1.00 95.94 87 GLY A O 1
ATOM 663 N N . THR A 1 88 ? 0.720 0.251 4.780 1.00 94.69 88 THR A N 1
ATOM 664 C CA . THR A 1 88 ? 0.763 0.782 6.157 1.00 94.69 88 THR A CA 1
ATOM 665 C C . THR A 1 88 ? -0.014 2.101 6.304 1.00 94.69 88 THR A C 1
ATOM 667 O O . THR A 1 88 ? -0.515 2.407 7.381 1.00 94.69 88 THR A O 1
ATOM 670 N N . ILE A 1 89 ? -0.092 2.904 5.237 1.00 94.88 89 ILE A N 1
ATOM 671 C CA . ILE A 1 89 ? -0.756 4.216 5.237 1.00 94.88 89 ILE A CA 1
ATOM 672 C C . ILE A 1 89 ? -2.265 4.098 4.997 1.00 94.88 89 ILE A C 1
ATOM 674 O O . ILE A 1 89 ? -3.036 4.849 5.591 1.00 94.88 89 ILE A O 1
ATOM 678 N N . GLY A 1 90 ? -2.679 3.229 4.077 1.00 93.19 90 GLY A N 1
ATOM 679 C CA . GLY A 1 90 ? -4.050 3.209 3.573 1.00 93.19 90 GLY A CA 1
ATOM 680 C C . GLY A 1 90 ? -4.393 1.925 2.835 1.00 93.19 90 GLY A C 1
ATOM 681 O O . GLY A 1 90 ? -4.881 1.988 1.704 1.00 93.19 90 GLY A O 1
ATOM 682 N N . ALA A 1 91 ? -4.094 0.781 3.452 1.00 94.94 91 ALA A N 1
ATOM 683 C CA . ALA A 1 91 ? -4.644 -0.511 3.058 1.00 94.94 91 ALA A CA 1
ATOM 684 C C . ALA A 1 91 ? -6.182 -0.503 3.065 1.00 94.94 91 ALA A C 1
ATOM 686 O O . ALA A 1 91 ? -6.828 0.374 3.651 1.00 94.94 91 ALA A O 1
ATOM 687 N N . VAL A 1 92 ? -6.777 -1.470 2.370 1.00 94.75 92 VAL A N 1
ATOM 688 C CA . VAL A 1 92 ? -8.232 -1.621 2.333 1.00 94.75 92 VAL A CA 1
ATOM 689 C C . VAL A 1 92 ? -8.654 -2.429 3.559 1.00 94.75 92 VAL A C 1
ATOM 691 O O . VAL A 1 92 ? -8.688 -3.650 3.499 1.00 94.75 92 VAL A O 1
ATOM 694 N N . GLY A 1 93 ? -9.015 -1.747 4.646 1.00 90.38 93 GLY A N 1
ATOM 695 C CA . GLY A 1 93 ? -9.431 -2.415 5.884 1.00 90.38 93 GLY A CA 1
ATOM 696 C C . GLY A 1 93 ? -10.664 -3.315 5.728 1.00 90.38 93 GLY A C 1
ATOM 697 O O . GLY A 1 93 ? -11.458 -3.163 4.790 1.00 90.38 93 GLY A O 1
ATOM 698 N N . ASP A 1 94 ? -10.822 -4.252 6.665 1.00 90.00 94 ASP A N 1
ATOM 699 C CA . ASP A 1 94 ? -11.938 -5.208 6.757 1.00 90.00 94 ASP A CA 1
ATOM 700 C C . ASP A 1 94 ? -12.101 -6.133 5.528 1.00 90.00 94 ASP A C 1
ATOM 702 O O . ASP A 1 94 ? -13.149 -6.761 5.327 1.00 90.00 94 ASP A O 1
ATOM 706 N N . ASN A 1 95 ? -11.076 -6.253 4.678 1.00 92.38 95 ASN A N 1
ATOM 707 C CA . ASN A 1 95 ? -11.077 -7.181 3.541 1.00 92.38 95 ASN A CA 1
ATOM 708 C C . ASN A 1 95 ? -10.482 -8.559 3.899 1.00 92.38 95 ASN A C 1
ATOM 710 O O . ASN A 1 95 ? -10.498 -9.474 3.067 1.00 92.38 95 ASN A O 1
ATOM 714 N N . GLY A 1 96 ? -9.967 -8.704 5.127 1.00 90.62 96 GLY A N 1
ATOM 715 C CA . GLY A 1 96 ? -9.366 -9.924 5.639 1.00 90.62 96 GLY A CA 1
ATOM 716 C C . GLY A 1 96 ? -8.026 -10.287 5.004 1.00 90.62 96 GLY A C 1
ATOM 717 O O . GLY A 1 96 ? -7.693 -11.465 5.041 1.00 90.62 96 GLY A O 1
ATOM 718 N N . VAL A 1 97 ? -7.288 -9.335 4.423 1.00 91.12 97 VAL A N 1
ATOM 719 C CA . VAL A 1 97 ? -5.985 -9.504 3.763 1.00 91.12 97 VAL A CA 1
ATOM 720 C C . VAL A 1 97 ? -5.053 -8.371 4.178 1.00 91.12 97 VAL A C 1
ATOM 722 O O . VAL A 1 97 ? -5.431 -7.221 4.094 1.00 91.12 97 VAL A O 1
ATOM 725 N N . GLY A 1 98 ? -3.794 -8.674 4.500 1.00 90.62 98 GLY A N 1
ATOM 726 C CA . GLY A 1 98 ? -2.772 -7.632 4.626 1.00 90.62 98 GLY A CA 1
ATOM 727 C C . GLY A 1 98 ? -2.807 -6.899 5.964 1.00 90.62 98 GLY A C 1
ATOM 728 O O . GLY A 1 98 ? -2.528 -7.544 6.976 1.00 90.62 98 GLY A O 1
ATOM 729 N N . VAL A 1 99 ? -3.019 -5.580 5.951 1.00 88.94 99 VAL A N 1
ATOM 730 C CA . VAL A 1 99 ? -2.878 -4.686 7.124 1.00 88.94 99 VAL A CA 1
ATOM 731 C C . VAL A 1 99 ? -4.217 -4.295 7.714 1.00 88.94 99 VAL A C 1
ATOM 733 O O . VAL A 1 99 ? -5.029 -3.737 6.952 1.00 88.94 99 VAL A O 1
#